Protein AF-A0A1B6VPA0-F1 (afdb_monomer_lite)

InterPro domains:
  IPR001387 Cro/C1-type, helix-turn-helix domain [PF01381] (83-134)
  IPR001387 Cro/C1-type, helix-turn-helix domain [PS50943] (83-135)
  IPR001387 Cro/C1-type, helix-turn-helix domain [SM00530] (80-135)
  IPR001387 Cro/C1-type, helix-turn-helix domain [cd00093] (78-135)
  IPR010982 Lambda repressor-like, DNA-binding domain superfamily [G3DSA:1.10.260.40] (74-137)
  IPR010982 Lambda repressor-like, DNA-binding domain superfamily [SSF47413] (76-138)

Radius of gyration: 18.54 Å; chains: 1; bounding box: 42×44×47 Å

Sequence (151 aa):
MPHRTLLTPGQIWTPKNQQEFPRKIVDLVKSSIEFQVLNNKLDIKRCAHSLFRKWIKSTQASLTEIDETRVPPTLALAQKLFALRKSAKMSQLALSEALNISRSAVAALETGRTGDLQKYLPKISEIFDVPINFFSGWPLNQTSKTRHLIR

Organism: NCBI:txid38307

pLDDT: mean 82.18, std 16.64, range [34.78, 97.25]

Structure (mmCIF, N/CA/C/O backbone):
data_AF-A0A1B6VPA0-F1
#
_entry.id   AF-A0A1B6VPA0-F1
#
loop_
_atom_site.group_PDB
_atom_site.id
_atom_site.type_symbol
_atom_site.label_atom_id
_atom_site.label_alt_id
_atom_site.label_comp_id
_atom_site.label_asym_id
_atom_site.label_entity_id
_atom_site.label_seq_id
_atom_site.pdbx_PDB_ins_code
_atom_site.Cartn_x
_atom_site.Cartn_y
_atom_site.Cartn_z
_atom_site.occupancy
_atom_site.B_iso_or_equiv
_atom_site.auth_seq_id
_atom_site.auth_comp_id
_atom_site.auth_asym_id
_atom_site.auth_atom_id
_atom_site.pdbx_PDB_model_num
ATOM 1 N N . MET A 1 1 ? 1.171 17.884 24.037 1.00 34.78 1 MET A N 1
ATOM 2 C CA . MET A 1 1 ? 0.704 17.610 22.658 1.00 34.78 1 MET A CA 1
ATOM 3 C C . MET A 1 1 ? 0.219 16.168 22.612 1.00 34.78 1 MET A C 1
ATOM 5 O O . MET A 1 1 ? 1.046 15.297 22.847 1.00 34.78 1 MET A O 1
ATOM 9 N N . PRO A 1 2 ? -1.075 15.866 22.415 1.00 40.53 2 PRO A N 1
ATOM 10 C CA . PRO A 1 2 ? -1.504 14.473 22.346 1.00 40.53 2 PRO A CA 1
ATOM 11 C C . PRO A 1 2 ? -0.907 13.833 21.088 1.00 40.53 2 PRO A C 1
ATOM 13 O O . PRO A 1 2 ? -1.086 14.342 19.980 1.00 40.53 2 PRO A O 1
ATOM 16 N N . HIS A 1 3 ? -0.161 12.742 21.265 1.00 45.28 3 HIS A N 1
ATOM 17 C CA . HIS A 1 3 ? 0.428 11.985 20.166 1.00 45.28 3 HIS A CA 1
ATOM 18 C C . HIS A 1 3 ? -0.686 11.530 19.219 1.00 45.28 3 HIS A C 1
ATOM 20 O O . HIS A 1 3 ? -1.563 10.750 19.588 1.00 45.28 3 HIS A O 1
ATOM 26 N N . ARG A 1 4 ? -0.690 12.046 17.986 1.00 62.34 4 ARG A N 1
ATOM 27 C CA . ARG A 1 4 ? -1.619 11.593 16.949 1.00 62.34 4 ARG A CA 1
ATOM 28 C C . ARG A 1 4 ? -1.227 10.166 16.587 1.00 62.34 4 ARG A C 1
ATOM 30 O O . ARG A 1 4 ? -0.264 9.980 15.851 1.00 62.34 4 ARG A O 1
ATOM 37 N N . THR A 1 5 ? -1.959 9.173 17.090 1.00 72.75 5 THR A N 1
ATOM 38 C CA . THR A 1 5 ? -1.699 7.774 16.743 1.00 72.75 5 THR A CA 1
ATOM 39 C C . THR A 1 5 ? -1.769 7.614 15.226 1.00 72.75 5 THR A C 1
ATOM 41 O O . THR A 1 5 ? -2.772 7.963 14.581 1.00 72.75 5 THR A O 1
ATOM 44 N N . LEU A 1 6 ? -0.657 7.162 14.646 1.00 83.31 6 LEU A N 1
ATOM 45 C CA . LEU A 1 6 ? -0.565 6.896 13.222 1.00 83.31 6 LEU A CA 1
ATOM 46 C C . LEU A 1 6 ? -1.381 5.635 12.937 1.00 83.31 6 LEU A C 1
ATOM 48 O O . LEU A 1 6 ? -1.175 4.604 13.573 1.00 83.31 6 LEU A O 1
ATOM 52 N N . LEU A 1 7 ? -2.328 5.739 12.009 1.00 87.62 7 LEU A N 1
ATOM 53 C CA . LEU A 1 7 ? -3.069 4.573 11.544 1.00 87.62 7 LEU A CA 1
ATOM 54 C C . LEU A 1 7 ? -2.204 3.874 10.506 1.00 87.62 7 LEU A C 1
ATOM 56 O O . LEU A 1 7 ? -1.758 4.533 9.566 1.00 87.62 7 LEU A O 1
ATOM 60 N N . THR A 1 8 ? -1.969 2.581 10.687 1.00 86.31 8 THR A N 1
ATOM 61 C CA . THR A 1 8 ? -1.179 1.751 9.773 1.00 86.31 8 THR A CA 1
ATOM 62 C C . THR A 1 8 ? -1.921 0.449 9.479 1.00 86.31 8 THR A C 1
ATOM 64 O O . THR A 1 8 ? -2.672 -0.028 10.335 1.00 86.31 8 THR A O 1
ATOM 67 N N . PRO A 1 9 ? -1.730 -0.149 8.291 1.00 88.25 9 PRO A N 1
ATOM 68 C CA . PRO A 1 9 ? -2.213 -1.498 8.028 1.00 88.25 9 PRO A CA 1
ATOM 69 C C . PRO A 1 9 ? -1.707 -2.511 9.061 1.00 88.25 9 PRO A C 1
ATOM 71 O O . PRO A 1 9 ? -0.641 -2.322 9.647 1.00 88.25 9 PRO A O 1
ATOM 74 N N . GLY A 1 10 ? -2.495 -3.557 9.304 1.00 86.19 10 GLY A N 1
ATOM 75 C CA . GLY A 1 10 ? -2.221 -4.590 10.306 1.00 86.19 10 GLY A CA 1
ATOM 76 C C . GLY A 1 10 ? -2.764 -4.269 11.702 1.00 86.19 10 GLY A C 1
ATOM 77 O O . GLY A 1 10 ? -3.047 -5.190 12.460 1.00 86.19 10 GLY A O 1
ATOM 78 N N . GLN A 1 11 ? -2.991 -2.994 12.038 1.00 91.31 11 GLN A N 1
ATOM 79 C CA . GLN A 1 11 ? -3.507 -2.593 13.353 1.00 91.31 11 GLN A CA 1
ATOM 80 C C . GLN A 1 11 ? -4.921 -3.122 13.620 1.00 91.31 11 GLN A C 1
ATOM 82 O O . GLN A 1 11 ? -5.827 -2.912 12.809 1.00 91.31 11 GLN A O 1
ATOM 87 N N . ILE A 1 12 ? -5.127 -3.711 14.796 1.00 91.69 12 ILE A N 1
ATOM 88 C CA . ILE A 1 12 ? -6.426 -4.141 15.315 1.00 91.69 12 ILE A CA 1
ATOM 89 C C . ILE A 1 12 ? -6.849 -3.198 16.439 1.00 91.69 12 ILE A C 1
ATOM 91 O O . ILE A 1 12 ? -6.184 -3.076 17.468 1.00 91.69 12 ILE A O 1
ATOM 95 N N . TRP A 1 13 ? -7.973 -2.524 16.222 1.00 93.06 13 TRP A N 1
ATOM 96 C CA . TRP A 1 13 ? -8.571 -1.583 17.157 1.00 93.06 13 TRP A CA 1
ATOM 97 C C . TRP A 1 13 ? -9.787 -2.220 17.816 1.00 93.06 13 TRP A C 1
ATOM 99 O O . TRP A 1 13 ? -10.757 -2.561 17.132 1.00 93.06 13 TRP A O 1
ATOM 109 N N . THR A 1 14 ? -9.743 -2.352 19.138 1.00 92.44 14 THR A N 1
ATOM 110 C CA . THR A 1 14 ? -10.796 -2.993 19.930 1.00 92.44 14 THR A CA 1
ATOM 111 C C . THR A 1 14 ? -11.568 -1.928 20.707 1.00 92.44 14 THR A C 1
ATOM 113 O O . THR A 1 14 ? -10.952 -1.176 21.465 1.00 92.44 14 THR A O 1
ATOM 116 N N . PRO A 1 15 ? -12.893 -1.804 20.511 1.00 92.94 15 PRO A N 1
ATOM 117 C CA . PRO A 1 15 ? -13.713 -0.848 21.249 1.00 92.94 15 PRO A CA 1
ATOM 118 C C . PRO A 1 15 ? -13.792 -1.226 22.732 1.00 92.94 15 PRO A C 1
ATOM 120 O O . PRO A 1 15 ? -13.827 -2.404 23.078 1.00 92.94 15 PRO A O 1
ATOM 123 N N . LYS A 1 16 ? -13.871 -0.226 23.616 1.00 89.44 16 LYS A N 1
ATOM 124 C CA . LYS A 1 16 ? -14.076 -0.463 25.055 1.00 89.44 16 LYS A CA 1
ATOM 125 C C . LYS A 1 16 ? -15.486 -0.981 25.349 1.00 89.44 16 LYS A C 1
ATOM 127 O O . LYS A 1 16 ? -15.694 -1.753 26.280 1.00 89.44 16 LYS A O 1
ATOM 132 N N . ASN A 1 17 ? -16.454 -0.549 24.544 1.00 79.06 17 ASN A N 1
ATOM 133 C CA . ASN A 1 17 ? -17.853 -0.931 24.680 1.00 79.06 17 ASN A CA 1
ATOM 134 C C . ASN A 1 17 ? -18.109 -2.212 23.867 1.00 79.06 17 ASN A C 1
ATOM 136 O O . ASN A 1 17 ? -17.897 -2.216 22.657 1.00 79.06 17 ASN A O 1
ATOM 140 N N . GLN A 1 18 ? -18.630 -3.267 24.504 1.00 71.00 18 GLN A N 1
ATOM 141 C CA . GLN A 1 18 ? -18.890 -4.587 23.889 1.00 71.00 18 GLN A CA 1
ATOM 142 C C . GLN A 1 18 ? -19.993 -4.600 22.804 1.00 71.00 18 GLN A C 1
ATOM 144 O O . GLN A 1 18 ? -20.313 -5.652 22.261 1.00 71.00 18 GLN A O 1
ATOM 149 N N . GLN A 1 19 ? -20.592 -3.450 22.484 1.00 77.12 19 GLN A N 1
ATOM 150 C CA . GLN A 1 19 ? -21.629 -3.315 21.451 1.00 77.12 19 GLN A CA 1
ATOM 151 C C . GLN A 1 19 ? -21.055 -3.271 20.027 1.00 77.12 19 GLN A C 1
ATOM 153 O O . GLN A 1 19 ? -21.755 -3.568 19.064 1.00 77.12 19 GLN A O 1
ATOM 158 N N . GLU A 1 20 ? -19.789 -2.879 19.887 1.00 86.12 20 GLU A N 1
ATOM 159 C CA . GLU A 1 20 ? -19.094 -2.795 18.605 1.00 86.12 20 GLU A CA 1
ATOM 160 C C . GLU A 1 20 ? -18.035 -3.892 18.514 1.00 86.12 20 GLU A C 1
ATOM 162 O O . GLU A 1 20 ? -17.466 -4.327 19.514 1.00 86.12 20 GLU A O 1
ATOM 167 N N . PHE A 1 21 ? -17.736 -4.321 17.293 1.00 88.94 21 PHE A N 1
ATOM 168 C CA . PHE A 1 21 ? -16.738 -5.357 17.060 1.00 88.94 21 PHE A CA 1
ATOM 169 C C . PHE A 1 21 ? -15.362 -4.754 16.759 1.00 88.94 21 PHE A C 1
ATOM 171 O O . PHE A 1 21 ? -15.285 -3.668 16.168 1.00 88.94 21 PHE A O 1
ATOM 178 N N . PRO A 1 22 ? -14.268 -5.460 17.104 1.00 91.75 22 PRO A N 1
ATOM 179 C CA . PRO A 1 22 ? -12.925 -5.032 16.742 1.00 91.75 22 PRO A CA 1
ATOM 180 C C . PRO A 1 22 ? -12.771 -4.854 15.231 1.00 91.75 22 PRO A C 1
ATOM 182 O O . PRO A 1 22 ? -13.359 -5.592 14.431 1.00 91.75 22 PRO A O 1
ATOM 185 N N . ARG A 1 23 ? -11.955 -3.876 14.837 1.00 93.06 23 ARG A N 1
ATOM 186 C CA . ARG A 1 23 ? -11.684 -3.555 13.433 1.00 93.06 23 ARG A CA 1
ATOM 187 C C . ARG A 1 23 ? -10.199 -3.675 13.150 1.00 93.06 23 ARG A C 1
ATOM 189 O O . ARG A 1 23 ? -9.391 -3.022 13.804 1.00 93.06 23 ARG A O 1
ATOM 196 N N . LYS A 1 24 ? -9.851 -4.463 12.140 1.00 91.56 24 LYS A N 1
ATOM 197 C CA . LYS A 1 24 ? -8.485 -4.592 11.637 1.00 91.56 24 LYS A CA 1
ATOM 198 C C . LYS A 1 24 ? -8.302 -3.725 10.401 1.00 91.56 24 LYS A C 1
ATOM 200 O O . LYS A 1 24 ? -9.044 -3.886 9.438 1.00 91.56 24 LYS A O 1
ATOM 205 N N . ILE A 1 25 ? -7.307 -2.846 10.395 1.00 91.31 25 ILE A N 1
ATOM 206 C CA . ILE A 1 25 ? -6.942 -2.077 9.203 1.00 91.31 25 ILE A CA 1
ATOM 207 C C . ILE A 1 25 ? -6.260 -3.019 8.209 1.00 91.31 25 ILE A C 1
ATOM 209 O O . ILE A 1 25 ? -5.237 -3.631 8.513 1.00 91.31 25 ILE A O 1
ATOM 213 N N . VAL A 1 26 ? -6.841 -3.136 7.020 1.00 88.81 26 VAL A N 1
ATOM 214 C CA . VAL A 1 26 ? -6.342 -3.980 5.930 1.00 88.81 26 VAL A CA 1
ATOM 215 C C . VAL A 1 26 ? -5.427 -3.178 5.015 1.00 88.81 26 VAL A C 1
ATOM 217 O O . VAL A 1 26 ? -4.343 -3.649 4.679 1.00 88.81 26 VAL A O 1
ATOM 220 N N . ASP A 1 27 ? -5.842 -1.970 4.635 1.00 87.69 27 ASP A N 1
ATOM 221 C CA . ASP A 1 27 ? -5.064 -1.109 3.749 1.00 87.69 27 ASP A CA 1
ATOM 222 C C . ASP A 1 27 ? -5.382 0.375 3.962 1.00 87.69 27 ASP A C 1
ATOM 224 O O . ASP A 1 27 ? -6.419 0.745 4.524 1.00 87.69 27 ASP A O 1
ATOM 228 N N . LEU A 1 28 ? -4.483 1.234 3.484 1.00 86.25 28 LEU A N 1
ATOM 229 C CA . LEU A 1 28 ? -4.666 2.679 3.424 1.00 86.25 28 LEU A CA 1
ATOM 230 C C . LEU A 1 28 ? -4.624 3.121 1.962 1.00 86.25 28 LEU A C 1
ATOM 232 O O . LEU A 1 28 ? -3.580 3.088 1.318 1.00 86.25 28 LEU A O 1
ATOM 236 N N . VAL A 1 29 ? -5.763 3.575 1.445 1.00 78.19 29 VAL A N 1
ATOM 237 C CA . VAL A 1 29 ? -5.924 3.942 0.036 1.00 78.19 29 VAL A CA 1
ATOM 238 C C . VAL A 1 29 ? -6.219 5.433 -0.053 1.00 78.19 29 VAL A C 1
ATOM 240 O O . VAL A 1 29 ? -7.351 5.863 0.172 1.00 78.19 29 VAL A O 1
ATOM 243 N N . LYS A 1 30 ? -5.208 6.239 -0.402 1.00 76.56 30 LYS A N 1
ATOM 244 C CA . LYS A 1 30 ? -5.294 7.710 -0.500 1.00 76.56 30 LYS A CA 1
ATOM 245 C C . LYS A 1 30 ? -5.907 8.367 0.750 1.00 76.56 30 LYS A C 1
ATOM 247 O O . LYS A 1 30 ? -5.210 8.623 1.723 1.00 76.56 30 LYS A O 1
ATOM 252 N N . SER A 1 31 ? -7.206 8.677 0.699 1.00 81.19 31 SER A N 1
ATOM 253 C CA . SER A 1 31 ? -7.999 9.346 1.741 1.00 81.19 31 SER A CA 1
ATOM 254 C C . SER A 1 31 ? -8.949 8.401 2.487 1.00 81.19 31 SER A C 1
ATOM 256 O O . SER A 1 31 ? -9.709 8.837 3.362 1.00 81.19 31 SER A O 1
ATOM 258 N N . SER A 1 32 ? -8.889 7.107 2.181 1.00 87.44 32 SER A N 1
ATOM 259 C CA . SER A 1 32 ? -9.742 6.066 2.738 1.00 87.44 32 SER A CA 1
ATOM 260 C C . SER A 1 32 ? -8.940 4.981 3.448 1.00 87.44 32 SER A C 1
ATOM 262 O O . SER A 1 32 ? -7.792 4.695 3.121 1.00 87.44 32 SER A O 1
ATOM 264 N N . ILE A 1 33 ? -9.590 4.357 4.418 1.00 89.62 33 ILE A N 1
ATOM 265 C CA . ILE A 1 33 ? -9.125 3.199 5.164 1.00 89.62 33 ILE A CA 1
ATOM 266 C C . ILE A 1 33 ? -9.988 2.020 4.754 1.00 89.62 33 ILE A C 1
ATOM 268 O O . ILE A 1 33 ? -11.219 2.096 4.829 1.00 89.62 33 ILE A O 1
ATOM 272 N N . GLU A 1 34 ? -9.332 0.938 4.364 1.00 91.06 34 GLU A N 1
ATOM 273 C CA . GLU A 1 34 ? -9.957 -0.367 4.236 1.00 91.06 34 GLU A CA 1
ATOM 274 C C . GLU A 1 34 ? -9.738 -1.144 5.520 1.00 91.06 34 GLU A C 1
ATOM 276 O O . GLU A 1 34 ? -8.621 -1.230 6.034 1.00 91.06 34 GLU A O 1
ATOM 281 N N . PHE A 1 35 ? -10.812 -1.688 6.069 1.00 91.12 35 PHE A N 1
ATOM 282 C CA . PHE A 1 35 ? -10.774 -2.410 7.323 1.00 91.12 35 PHE A CA 1
ATOM 283 C C . PHE A 1 35 ? -11.737 -3.588 7.304 1.00 91.12 35 PHE A C 1
ATOM 285 O O . PHE A 1 35 ? -12.762 -3.586 6.628 1.00 91.12 35 PHE A O 1
ATOM 292 N N . GLN A 1 36 ? -11.405 -4.588 8.097 1.00 90.56 36 GLN A N 1
ATOM 293 C CA . GLN A 1 36 ? -12.196 -5.782 8.315 1.00 90.56 36 GLN A CA 1
ATOM 294 C C . GLN A 1 36 ? -12.814 -5.702 9.709 1.00 90.56 36 GLN A C 1
ATOM 296 O O . GLN A 1 36 ? -12.126 -5.357 10.673 1.00 90.56 36 GLN A O 1
ATOM 301 N N . VAL A 1 37 ? -14.099 -6.023 9.830 1.00 90.94 37 VAL A N 1
ATOM 302 C CA . VAL A 1 37 ? -14.757 -6.152 11.137 1.00 90.94 37 VAL A CA 1
ATOM 303 C C . VAL A 1 37 ? -14.620 -7.604 11.590 1.00 90.94 37 VAL A C 1
ATOM 305 O O . VAL A 1 37 ? -15.013 -8.514 10.866 1.00 90.94 37 VAL A O 1
ATOM 308 N N . LEU A 1 38 ? -14.052 -7.851 12.773 1.00 85.62 38 LEU A N 1
ATOM 309 C CA . LEU A 1 38 ? -13.690 -9.212 13.197 1.00 85.62 38 LEU A CA 1
ATOM 310 C C . LEU A 1 38 ? -14.886 -10.120 13.549 1.00 85.62 38 LEU A C 1
ATOM 312 O O . LEU A 1 38 ? -14.676 -11.293 13.848 1.00 85.62 38 LEU A O 1
ATOM 316 N N . ASN A 1 39 ? -16.126 -9.629 13.451 1.00 83.31 39 ASN A N 1
ATOM 317 C CA . ASN A 1 39 ? -17.332 -10.462 13.523 1.00 83.31 39 ASN A CA 1
ATOM 318 C C . ASN A 1 39 ? -17.657 -11.186 12.213 1.00 83.31 39 ASN A C 1
ATOM 320 O O . ASN A 1 39 ? -18.277 -12.242 12.231 1.00 83.31 39 ASN A O 1
ATOM 324 N N . ASN A 1 40 ? -17.243 -10.619 11.083 1.00 75.25 40 ASN A N 1
ATOM 325 C CA . ASN A 1 40 ? -17.482 -11.153 9.757 1.00 75.25 40 ASN A CA 1
ATOM 326 C C . ASN A 1 40 ? -16.179 -11.059 8.966 1.00 75.25 40 ASN A C 1
ATOM 328 O O . ASN A 1 40 ? -15.899 -10.082 8.272 1.00 75.25 40 ASN A O 1
ATOM 332 N N . LYS A 1 41 ? -15.361 -12.108 9.096 1.00 65.94 41 LYS A N 1
ATOM 333 C CA . LYS A 1 41 ? -14.007 -12.173 8.534 1.00 65.94 41 LYS A CA 1
ATOM 334 C C . LYS A 1 41 ? -13.965 -12.119 6.999 1.00 65.94 41 LYS A C 1
ATOM 336 O O . LYS A 1 41 ? -12.874 -12.039 6.449 1.00 65.94 41 LYS A O 1
ATOM 341 N N . LEU A 1 42 ? -15.086 -12.163 6.287 1.00 70.25 42 LEU A N 1
ATOM 342 C CA . LEU A 1 42 ? -15.072 -12.150 4.822 1.00 70.25 42 LEU A CA 1
ATOM 343 C C . LEU A 1 42 ? -15.333 -10.763 4.222 1.00 70.25 42 LEU A C 1
ATOM 345 O O . LEU A 1 42 ? -15.003 -10.552 3.059 1.00 70.25 42 LEU A O 1
ATOM 349 N N . ASP A 1 43 ? -15.847 -9.808 5.003 1.00 80.50 43 ASP A N 1
ATOM 350 C CA . ASP A 1 43 ? -16.250 -8.498 4.486 1.00 80.50 43 ASP A CA 1
ATOM 351 C C . ASP A 1 43 ? -15.191 -7.412 4.760 1.00 80.50 43 ASP A C 1
ATOM 353 O O . ASP A 1 43 ? -14.837 -7.127 5.911 1.00 80.50 43 ASP A O 1
ATOM 357 N N . ILE A 1 44 ? -14.674 -6.800 3.689 1.00 85.81 44 ILE A N 1
ATOM 358 C CA . ILE A 1 44 ? -13.762 -5.650 3.757 1.00 85.81 44 ILE A CA 1
ATOM 359 C C .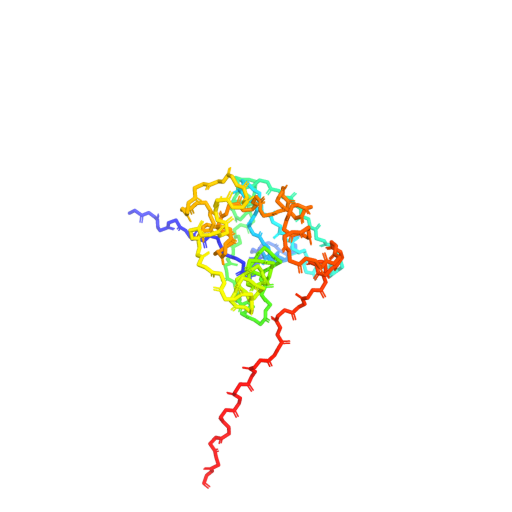 ILE A 1 44 ? -14.581 -4.384 3.516 1.00 85.81 44 ILE A C 1
ATOM 361 O O . ILE A 1 44 ? -15.120 -4.164 2.435 1.00 85.81 44 ILE A O 1
ATOM 365 N N . LYS A 1 45 ? -14.619 -3.508 4.520 1.00 90.50 45 LYS A N 1
ATOM 366 C CA . LYS A 1 45 ? -15.313 -2.221 4.465 1.00 90.50 45 LYS A CA 1
ATOM 367 C C . LYS A 1 45 ? -14.334 -1.092 4.184 1.00 90.50 45 LYS A C 1
ATOM 369 O O . LYS A 1 45 ? -13.174 -1.138 4.586 1.00 90.50 45 LYS A O 1
ATOM 374 N N . ARG A 1 46 ? -14.821 -0.030 3.541 1.00 91.44 46 ARG A N 1
ATOM 375 C CA . ARG A 1 46 ? -14.041 1.171 3.221 1.00 91.44 46 ARG A CA 1
ATOM 376 C C . ARG A 1 46 ? -14.700 2.411 3.820 1.00 91.44 46 ARG A C 1
ATOM 378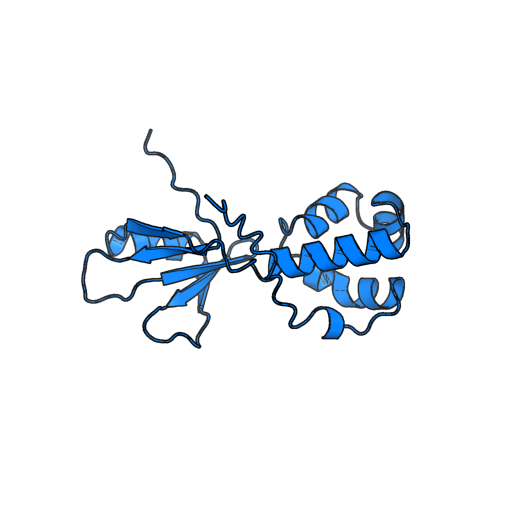 O O . ARG A 1 46 ? -15.910 2.585 3.713 1.00 91.44 46 ARG A O 1
ATOM 385 N N . CYS A 1 47 ? -13.914 3.289 4.441 1.00 90.56 47 CYS A N 1
ATOM 386 C CA . CYS A 1 47 ? -14.398 4.586 4.927 1.00 90.56 47 CYS A CA 1
ATOM 387 C C . CYS A 1 47 ? -13.302 5.660 4.896 1.00 90.56 47 CYS A C 1
ATOM 389 O O . CYS A 1 47 ? -12.121 5.340 4.818 1.00 90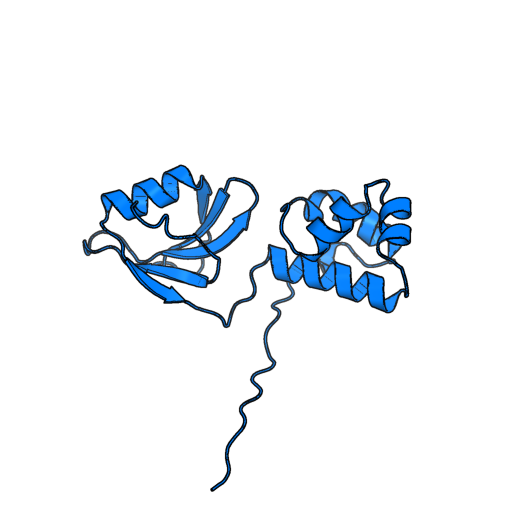.56 47 CYS A O 1
ATOM 391 N N . ALA A 1 48 ? -13.668 6.940 4.996 1.00 91.75 48 ALA A N 1
ATOM 392 C CA . ALA A 1 48 ? -12.688 8.019 5.113 1.00 91.75 48 ALA A CA 1
ATOM 393 C C . ALA A 1 48 ? -11.886 7.935 6.428 1.00 91.75 48 ALA A C 1
ATOM 395 O O . ALA A 1 48 ? -12.417 7.548 7.474 1.00 91.75 48 ALA A O 1
ATOM 396 N N . HIS A 1 49 ? -10.633 8.406 6.420 1.00 90.31 49 HIS A N 1
ATOM 397 C CA . HIS A 1 49 ? -9.796 8.452 7.633 1.00 90.31 49 HIS A CA 1
ATOM 398 C C . HIS A 1 49 ? -10.454 9.194 8.810 1.00 90.31 49 HIS A C 1
ATOM 400 O O . HIS A 1 49 ? -10.238 8.834 9.970 1.00 90.31 49 HIS A O 1
ATOM 406 N N . SER A 1 50 ? -11.210 10.260 8.535 1.00 90.94 50 SER A N 1
ATOM 407 C CA . SER A 1 50 ? -11.920 11.041 9.555 1.00 90.94 50 SER A CA 1
ATOM 408 C C . SER A 1 50 ? -13.013 10.220 10.237 1.00 90.94 50 SER A C 1
ATOM 410 O O . SER A 1 50 ? -13.134 10.272 11.459 1.00 90.94 50 SER A O 1
ATOM 412 N N . LEU A 1 51 ? -13.753 9.417 9.469 1.00 92.69 51 LEU A N 1
ATOM 413 C CA . LEU A 1 51 ? -14.818 8.555 9.975 1.00 92.69 51 LEU A CA 1
ATOM 414 C C . LEU A 1 51 ? -14.258 7.429 10.839 1.00 92.69 51 LEU A C 1
ATOM 416 O O . LEU A 1 51 ? -14.767 7.202 11.934 1.00 92.69 51 LEU A O 1
ATOM 420 N N . PHE A 1 52 ? -13.164 6.791 10.416 1.00 92.69 52 PHE A N 1
ATOM 421 C CA . PHE A 1 52 ? -12.516 5.766 11.237 1.00 92.69 52 PHE A CA 1
ATOM 422 C C . PHE A 1 52 ? -12.004 6.342 12.564 1.00 92.69 52 PHE A C 1
ATOM 424 O O . PHE A 1 52 ? -12.208 5.760 13.625 1.00 92.69 52 PHE A O 1
ATOM 431 N N . ARG A 1 53 ? -11.401 7.538 12.536 1.00 92.12 53 ARG A N 1
ATOM 432 C CA . ARG A 1 53 ? -10.976 8.230 13.763 1.00 92.12 53 ARG A CA 1
ATOM 433 C C . ARG A 1 53 ? -12.148 8.635 14.648 1.00 92.12 53 ARG A C 1
ATOM 435 O O . ARG A 1 53 ? -12.027 8.560 15.867 1.00 92.12 53 ARG A O 1
ATOM 442 N N . LYS A 1 54 ? -13.262 9.076 14.056 1.00 92.94 54 LYS A N 1
ATOM 443 C CA . LYS A 1 54 ? -14.492 9.370 14.799 1.00 92.94 54 LYS A CA 1
ATOM 444 C C . LYS A 1 54 ? -14.996 8.110 15.498 1.00 92.94 54 LYS A C 1
ATOM 446 O O . LYS A 1 54 ? -15.304 8.195 16.680 1.00 92.94 54 LYS A O 1
ATOM 451 N N . TRP A 1 55 ? -14.978 6.963 14.813 1.00 93.38 55 TRP A N 1
ATOM 452 C CA . TRP A 1 55 ? -15.317 5.671 15.405 1.00 93.38 55 TRP A CA 1
ATOM 453 C C . TRP A 1 55 ? -14.412 5.336 16.600 1.00 93.38 55 TRP A C 1
ATOM 455 O O . TRP A 1 55 ? -14.948 5.171 17.692 1.00 93.38 55 TRP A O 1
ATOM 465 N N . ILE A 1 56 ? -13.076 5.374 16.441 1.00 91.62 56 ILE A N 1
ATOM 466 C CA . ILE A 1 56 ? -12.111 5.134 17.541 1.00 91.62 56 ILE A CA 1
ATOM 467 C C . ILE A 1 56 ? -12.448 5.990 18.766 1.00 91.62 56 ILE A C 1
ATOM 469 O O . ILE A 1 56 ? -12.502 5.490 19.886 1.00 91.62 56 ILE A O 1
ATOM 473 N N . LYS A 1 57 ? -12.696 7.290 18.558 1.00 91.19 57 LYS A N 1
ATOM 474 C CA . LYS A 1 57 ? -13.030 8.214 19.649 1.00 91.19 57 LYS A CA 1
ATOM 475 C C . LYS A 1 57 ? -14.373 7.880 20.297 1.00 91.19 57 LYS A C 1
ATOM 477 O O . LYS A 1 57 ? -14.457 7.865 21.519 1.00 91.19 57 LYS A O 1
ATOM 482 N N . SER A 1 58 ? -15.409 7.619 19.497 1.00 90.88 58 SER A N 1
ATOM 483 C CA . SER A 1 58 ? -16.762 7.349 19.999 1.00 90.88 58 SER A CA 1
ATOM 484 C C . SER A 1 58 ? -16.868 6.039 20.777 1.00 90.88 58 SER A C 1
ATOM 486 O O . SER A 1 58 ? -17.619 5.970 21.742 1.00 90.88 58 SER A O 1
ATOM 488 N N . THR A 1 59 ? -16.094 5.020 20.396 1.00 90.25 59 THR A N 1
ATOM 489 C CA . THR A 1 59 ? -16.096 3.704 21.051 1.00 90.25 59 THR A CA 1
ATOM 490 C C . THR A 1 59 ? -14.983 3.545 22.086 1.00 90.25 59 THR A C 1
ATOM 492 O O . THR A 1 59 ? -14.840 2.469 22.669 1.00 90.25 59 THR A O 1
ATOM 495 N N . GLN A 1 60 ? -14.185 4.600 22.299 1.00 90.06 60 GLN A N 1
ATOM 496 C CA . GLN A 1 60 ? -12.963 4.578 23.106 1.00 90.06 60 GLN A CA 1
ATOM 497 C C . GLN A 1 60 ? -12.047 3.400 22.733 1.00 90.06 60 GLN A C 1
ATOM 499 O O . GLN A 1 60 ? -11.490 2.741 23.608 1.00 90.06 60 GLN A O 1
ATOM 504 N N . ALA A 1 61 ? -11.933 3.099 21.435 1.00 91.12 61 ALA A N 1
ATOM 505 C CA . ALA A 1 61 ? -11.151 1.961 20.980 1.00 91.12 61 ALA A CA 1
ATOM 506 C C . ALA A 1 61 ? -9.658 2.157 21.254 1.00 91.12 61 ALA A C 1
ATOM 508 O O . ALA A 1 61 ? -9.099 3.228 20.998 1.00 91.12 61 ALA A O 1
ATOM 509 N N . SER A 1 62 ? -9.009 1.094 21.713 1.00 91.25 62 SER A N 1
ATOM 510 C CA . SER A 1 62 ? -7.562 1.027 21.882 1.00 91.25 62 SER A CA 1
ATOM 511 C C . SER A 1 62 ? -6.944 0.098 20.840 1.00 91.25 62 SER A C 1
ATOM 513 O O . SER A 1 62 ? -7.578 -0.840 20.352 1.00 91.25 62 SER A O 1
ATOM 515 N N . LEU A 1 63 ? -5.695 0.383 20.473 1.00 90.62 63 LEU A N 1
ATOM 516 C CA . LEU A 1 63 ? -4.881 -0.536 19.687 1.00 90.62 63 LEU A CA 1
ATOM 517 C C . LEU A 1 63 ? -4.530 -1.732 20.575 1.00 90.62 63 LEU A C 1
ATOM 519 O O . LEU A 1 63 ? -3.875 -1.545 21.600 1.00 90.62 63 LEU A O 1
ATOM 523 N N . THR A 1 64 ? -4.969 -2.929 20.196 1.00 88.31 64 THR A N 1
ATOM 524 C CA . THR A 1 64 ? -4.722 -4.152 20.976 1.00 88.31 64 THR A CA 1
ATOM 525 C C . THR A 1 64 ? -3.671 -5.043 20.340 1.00 88.31 64 THR A C 1
ATOM 527 O O . THR A 1 64 ? -2.859 -5.622 21.051 1.00 88.31 64 THR A O 1
ATOM 530 N N . GLU A 1 65 ? -3.657 -5.134 19.010 1.00 86.44 65 GLU A N 1
ATOM 531 C CA . GLU A 1 65 ? -2.753 -6.020 18.273 1.00 86.44 65 GLU A CA 1
ATOM 532 C C . GLU A 1 65 ? -2.303 -5.379 16.957 1.00 86.44 65 GLU A C 1
ATOM 534 O O . GLU A 1 65 ? -2.967 -4.494 16.408 1.00 86.44 65 GLU A O 1
ATOM 539 N N . ILE A 1 66 ? -1.173 -5.851 16.434 1.00 83.88 66 ILE A N 1
ATOM 540 C CA . ILE A 1 66 ? -0.676 -5.522 15.099 1.00 83.88 66 ILE A CA 1
ATOM 541 C C . ILE A 1 66 ? -0.410 -6.848 14.392 1.00 83.88 66 ILE A C 1
ATOM 543 O O . ILE A 1 66 ? 0.477 -7.600 14.781 1.00 83.88 66 ILE A O 1
ATOM 547 N N . ASP A 1 67 ? -1.185 -7.140 13.355 1.00 80.81 67 ASP A N 1
ATOM 548 C CA . ASP A 1 67 ? -0.937 -8.295 12.502 1.00 80.81 67 ASP A CA 1
ATOM 549 C C . ASP A 1 67 ? 0.076 -7.930 11.411 1.00 80.81 67 ASP A C 1
ATOM 551 O O . ASP A 1 67 ? -0.281 -7.410 10.351 1.00 80.81 67 ASP A O 1
ATOM 555 N N . GLU A 1 68 ? 1.347 -8.212 11.692 1.00 71.81 68 GLU A N 1
ATOM 556 C CA . GLU A 1 68 ? 2.469 -8.005 10.770 1.00 71.81 68 GLU A CA 1
ATOM 557 C C . GLU A 1 68 ? 2.544 -9.066 9.660 1.00 71.81 68 GLU A C 1
ATOM 559 O O . GLU A 1 68 ? 3.270 -8.894 8.682 1.00 71.81 68 GLU A O 1
ATOM 564 N N . THR A 1 69 ? 1.792 -10.166 9.773 1.00 70.06 69 THR A N 1
ATOM 565 C CA . THR A 1 69 ? 1.895 -11.297 8.836 1.00 70.06 69 THR A CA 1
ATOM 566 C C . THR A 1 69 ? 1.229 -11.017 7.492 1.00 70.06 69 THR A C 1
ATOM 568 O O . THR A 1 69 ? 1.501 -11.700 6.502 1.00 70.06 69 THR A O 1
ATOM 571 N N . ARG A 1 70 ? 0.343 -10.017 7.431 1.00 72.56 70 ARG A N 1
ATOM 572 C CA . ARG A 1 70 ? -0.413 -9.691 6.224 1.00 72.56 70 ARG A CA 1
ATOM 573 C C . ARG A 1 70 ? 0.122 -8.423 5.573 1.00 72.56 70 ARG A C 1
ATOM 575 O O . ARG A 1 70 ? -0.130 -7.317 6.043 1.00 72.56 70 ARG A O 1
ATOM 582 N N . VAL A 1 71 ? 0.783 -8.589 4.429 1.00 76.81 71 VAL A N 1
ATOM 583 C CA . VAL A 1 71 ? 1.182 -7.463 3.580 1.00 76.81 71 VAL A CA 1
ATOM 584 C C . VAL A 1 71 ? -0.073 -6.771 3.020 1.00 76.81 71 VAL A C 1
ATOM 586 O O . VAL A 1 71 ? -0.960 -7.454 2.493 1.00 76.81 71 VAL A O 1
ATOM 589 N N . PRO A 1 72 ? -0.175 -5.432 3.112 1.00 81.88 72 PRO A N 1
ATOM 590 C CA . PRO A 1 72 ? -1.305 -4.685 2.564 1.00 81.88 72 PRO A CA 1
ATOM 591 C C . PRO A 1 72 ? -1.410 -4.867 1.045 1.00 81.88 72 PRO A C 1
ATOM 593 O O . PRO A 1 72 ? -0.373 -4.869 0.376 1.00 81.88 72 PRO A O 1
ATOM 596 N N . PRO A 1 73 ? -2.622 -4.969 0.471 1.00 81.81 73 PRO A N 1
ATOM 597 C CA . PRO A 1 73 ? -2.814 -5.134 -0.971 1.00 81.81 73 PRO A CA 1
ATOM 598 C C . PRO A 1 73 ? -2.041 -4.119 -1.824 1.00 81.81 73 PRO A C 1
ATOM 600 O O . PRO A 1 73 ? -1.367 -4.502 -2.781 1.00 81.81 73 PRO A O 1
ATOM 603 N N . THR A 1 74 ? -2.068 -2.837 -1.452 1.00 83.81 74 THR A N 1
ATOM 604 C CA . THR A 1 74 ? -1.352 -1.772 -2.172 1.00 83.81 74 THR A CA 1
ATOM 605 C C . THR A 1 74 ? 0.165 -1.960 -2.110 1.00 83.81 74 THR A C 1
ATOM 607 O O . THR A 1 74 ? 0.855 -1.757 -3.112 1.00 83.81 74 THR A O 1
ATOM 610 N N . LEU A 1 75 ? 0.698 -2.399 -0.964 1.00 84.75 75 LEU A N 1
ATOM 611 C CA . LEU A 1 75 ? 2.128 -2.676 -0.810 1.00 84.75 75 LEU A CA 1
ATOM 612 C C . LEU A 1 75 ? 2.548 -3.919 -1.600 1.00 84.75 75 LEU A C 1
ATOM 614 O O . LEU A 1 75 ? 3.579 -3.898 -2.270 1.00 84.75 75 LEU A O 1
ATOM 618 N N . ALA A 1 76 ? 1.740 -4.979 -1.572 1.00 85.44 76 ALA A N 1
ATOM 619 C CA . ALA A 1 76 ? 1.993 -6.185 -2.352 1.00 85.44 76 ALA A CA 1
ATOM 620 C C . ALA A 1 76 ? 2.041 -5.871 -3.855 1.00 85.44 76 ALA A C 1
ATOM 622 O O . ALA A 1 76 ? 2.939 -6.318 -4.568 1.00 85.44 76 ALA A O 1
ATOM 623 N N . LEU A 1 77 ? 1.112 -5.039 -4.333 1.00 87.06 77 LEU A N 1
ATOM 624 C CA . LEU A 1 77 ? 1.081 -4.584 -5.718 1.00 87.06 77 LEU A CA 1
ATOM 625 C C . LEU A 1 77 ? 2.318 -3.747 -6.086 1.00 87.06 77 LEU A C 1
ATOM 627 O O . LEU A 1 77 ? 2.920 -3.951 -7.140 1.00 87.06 77 LEU A O 1
ATOM 631 N N . ALA A 1 78 ? 2.728 -2.840 -5.202 1.00 90.06 78 ALA 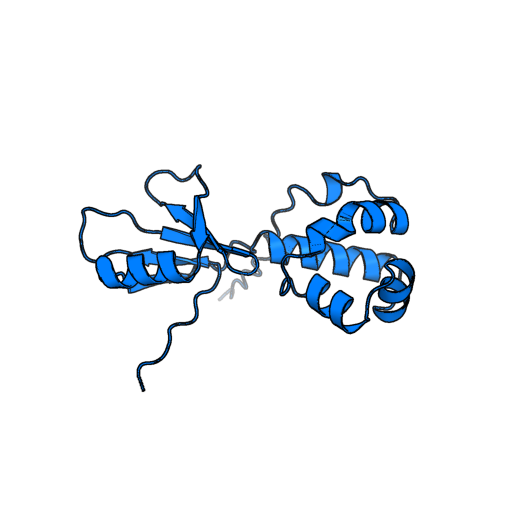A N 1
ATOM 632 C CA . ALA A 1 78 ? 3.922 -2.021 -5.376 1.00 90.06 78 ALA A CA 1
ATOM 633 C C . ALA A 1 78 ? 5.206 -2.867 -5.477 1.00 90.06 78 ALA A C 1
ATOM 635 O O . ALA A 1 78 ? 6.046 -2.636 -6.351 1.00 90.06 78 ALA A O 1
ATOM 636 N N . GLN A 1 79 ? 5.322 -3.900 -4.638 1.00 89.56 79 GLN A N 1
ATOM 637 C CA . GLN A 1 79 ? 6.437 -4.849 -4.666 1.00 89.56 79 GLN A CA 1
ATOM 638 C C . GLN A 1 79 ? 6.479 -5.658 -5.969 1.00 89.56 79 GLN A C 1
ATOM 640 O O . GLN A 1 79 ? 7.570 -5.903 -6.487 1.00 89.56 79 GLN A O 1
ATOM 645 N N . LYS A 1 80 ? 5.324 -6.010 -6.554 1.00 89.19 80 LYS A N 1
ATOM 646 C CA . LYS A 1 80 ? 5.277 -6.644 -7.885 1.00 89.19 80 LYS A CA 1
ATOM 647 C C . LYS A 1 80 ? 5.838 -5.743 -8.972 1.00 89.19 80 LYS A C 1
ATOM 649 O O . LYS A 1 80 ? 6.662 -6.198 -9.759 1.00 89.19 80 LYS A O 1
ATOM 654 N N . LEU A 1 81 ? 5.412 -4.478 -9.015 1.00 92.69 81 LEU A N 1
ATOM 655 C CA . LEU A 1 81 ? 5.932 -3.524 -9.996 1.00 92.69 81 LEU A CA 1
ATOM 656 C C . LEU A 1 81 ? 7.456 -3.402 -9.872 1.00 92.69 81 LEU A C 1
ATOM 658 O O . LEU A 1 81 ? 8.167 -3.466 -10.875 1.00 92.69 81 LEU A O 1
ATOM 662 N N . PHE A 1 82 ? 7.955 -3.284 -8.640 1.00 93.44 82 PHE A N 1
ATOM 663 C CA . PHE A 1 82 ? 9.389 -3.232 -8.377 1.00 93.44 82 PHE A CA 1
ATOM 664 C C . PHE A 1 82 ? 10.114 -4.484 -8.888 1.00 93.44 82 PHE A C 1
ATOM 666 O O . PHE A 1 82 ? 11.131 -4.369 -9.575 1.00 93.44 82 PHE A O 1
ATOM 673 N N . ALA A 1 83 ? 9.591 -5.675 -8.583 1.00 92.25 83 ALA A N 1
ATOM 674 C CA . ALA A 1 83 ? 10.175 -6.942 -9.012 1.00 92.25 83 ALA A CA 1
ATOM 675 C C . ALA A 1 83 ? 10.194 -7.080 -10.543 1.00 92.25 83 ALA A C 1
ATOM 677 O O . ALA A 1 83 ? 11.243 -7.399 -11.103 1.00 92.25 83 ALA A O 1
ATOM 678 N N . LEU A 1 84 ? 9.086 -6.757 -11.222 1.00 93.56 84 LEU A N 1
ATOM 679 C CA . LEU A 1 84 ? 8.997 -6.760 -12.686 1.00 93.56 84 LEU A CA 1
ATOM 680 C C . LEU A 1 84 ? 10.036 -5.826 -13.302 1.00 93.56 84 LEU A C 1
ATOM 682 O O . LEU A 1 84 ? 10.862 -6.265 -14.104 1.00 93.56 84 LEU A O 1
ATOM 686 N N . ARG A 1 85 ? 10.088 -4.569 -12.846 1.00 96.12 85 ARG A N 1
ATOM 687 C CA . ARG A 1 85 ? 11.067 -3.595 -13.340 1.00 96.12 85 ARG A CA 1
ATOM 688 C C . ARG A 1 85 ? 12.501 -4.096 -13.168 1.00 96.12 85 ARG A C 1
ATOM 690 O O . ARG A 1 85 ? 13.325 -3.946 -14.070 1.00 96.12 85 ARG A O 1
ATOM 697 N N . LYS A 1 86 ? 12.816 -4.679 -12.009 1.00 96.00 86 LYS A N 1
ATOM 698 C CA . LYS A 1 86 ? 14.146 -5.232 -11.731 1.00 96.00 86 LYS A CA 1
ATOM 699 C C . LYS A 1 86 ? 14.469 -6.435 -12.613 1.00 96.00 86 LYS A C 1
ATOM 701 O O . LYS A 1 86 ? 15.587 -6.497 -13.116 1.00 96.00 86 LYS A O 1
ATOM 706 N N . SER A 1 87 ? 13.512 -7.332 -12.844 1.00 93.56 87 SER A N 1
ATOM 707 C CA . SER A 1 87 ? 13.687 -8.484 -13.739 1.00 93.56 87 SER A CA 1
ATOM 708 C C . SER A 1 87 ? 13.943 -8.059 -15.190 1.00 93.56 87 SER A C 1
ATOM 710 O O . SER A 1 87 ? 14.821 -8.612 -15.844 1.00 93.56 87 SER A O 1
ATOM 712 N N . ALA A 1 88 ? 13.295 -6.978 -15.637 1.00 94.12 88 ALA A N 1
ATOM 713 C CA . ALA A 1 88 ? 13.517 -6.348 -16.937 1.00 94.12 88 ALA A CA 1
ATOM 714 C C . ALA A 1 88 ? 14.788 -5.474 -16.999 1.00 94.12 88 ALA A C 1
ATOM 716 O O . ALA A 1 88 ? 15.027 -4.797 -17.995 1.00 94.12 88 ALA A O 1
ATOM 717 N N . LYS A 1 89 ? 15.597 -5.433 -15.926 1.00 96.19 89 LYS A N 1
ATOM 718 C CA . LYS A 1 89 ? 16.806 -4.594 -15.794 1.00 96.19 89 LYS A CA 1
ATOM 719 C C . LYS A 1 89 ? 16.562 -3.096 -16.047 1.00 96.19 89 LYS A C 1
ATOM 721 O O . LYS A 1 89 ? 17.491 -2.355 -16.360 1.00 96.19 89 LYS A O 1
ATOM 726 N N . MET A 1 90 ? 15.334 -2.622 -15.849 1.00 95.69 90 MET A N 1
ATOM 727 C CA . MET A 1 90 ? 14.968 -1.223 -16.057 1.00 95.69 90 MET A CA 1
ATOM 728 C C . MET A 1 90 ? 15.295 -0.365 -14.827 1.00 95.69 90 MET A C 1
ATOM 730 O O . MET A 1 90 ? 15.071 -0.748 -13.671 1.00 95.69 90 MET A O 1
ATOM 734 N N . SER A 1 91 ? 15.785 0.853 -15.056 1.00 97.19 91 SER A N 1
ATOM 735 C CA . SER A 1 91 ? 15.899 1.866 -14.003 1.00 97.19 91 SER A CA 1
ATOM 736 C C . SER A 1 91 ? 14.528 2.494 -13.706 1.00 97.19 91 SER A C 1
ATOM 738 O O . SER A 1 91 ? 13.597 2.395 -14.504 1.00 97.19 91 SER A O 1
ATOM 740 N N . GLN A 1 92 ? 14.379 3.156 -12.552 1.00 96.19 92 GLN A N 1
ATOM 741 C CA . GLN A 1 92 ? 13.157 3.928 -12.273 1.00 96.19 92 GLN A CA 1
ATOM 742 C C . GLN A 1 92 ? 12.954 5.062 -13.288 1.00 96.19 92 GLN A C 1
ATOM 744 O O . GLN A 1 92 ? 11.813 5.410 -13.564 1.00 96.19 92 GLN A O 1
ATOM 749 N N . LEU A 1 93 ? 14.043 5.620 -13.834 1.00 97.25 93 LEU A N 1
ATOM 750 C CA . LEU A 1 93 ? 13.989 6.643 -14.878 1.00 97.25 93 LEU A CA 1
ATOM 751 C C . LEU A 1 93 ? 13.422 6.059 -16.180 1.00 97.25 93 LEU A C 1
ATOM 753 O O . LEU A 1 93 ? 12.435 6.578 -16.685 1.00 97.25 93 LEU A O 1
ATOM 757 N N . ALA A 1 94 ? 13.950 4.922 -16.637 1.00 97.00 94 ALA A N 1
ATOM 758 C CA . ALA A 1 94 ? 13.474 4.258 -17.852 1.00 97.00 94 ALA A CA 1
ATOM 759 C C . ALA A 1 94 ? 11.988 3.870 -17.758 1.00 97.00 94 ALA A C 1
ATOM 761 O O . ALA A 1 94 ? 11.217 4.080 -18.690 1.00 97.00 94 ALA A O 1
ATOM 762 N N . LEU A 1 95 ? 11.549 3.355 -16.602 1.00 96.38 95 LEU A N 1
ATOM 763 C CA . LEU A 1 95 ? 10.126 3.075 -16.386 1.00 96.38 95 LEU A CA 1
ATOM 764 C C . LEU A 1 95 ? 9.288 4.363 -16.359 1.00 96.38 95 LEU A C 1
ATOM 766 O O . LEU A 1 95 ? 8.156 4.369 -16.834 1.00 96.38 95 LEU A O 1
ATOM 770 N N . SER A 1 96 ? 9.827 5.451 -15.805 1.00 96.00 96 SER A N 1
ATOM 771 C CA . SER A 1 96 ? 9.124 6.736 -15.752 1.00 96.00 96 SER A CA 1
ATOM 772 C C . SER A 1 96 ? 8.908 7.333 -17.143 1.00 96.00 96 SER A C 1
ATOM 774 O O . SER A 1 96 ? 7.810 7.801 -17.432 1.00 96.00 96 SER A O 1
ATOM 776 N N . GLU A 1 97 ? 9.901 7.211 -18.025 1.00 96.44 97 GLU A N 1
ATOM 777 C CA . GLU A 1 97 ? 9.820 7.614 -19.431 1.00 96.44 97 GLU A CA 1
ATOM 778 C C . GLU A 1 97 ? 8.780 6.772 -20.177 1.00 96.44 97 GLU A C 1
ATOM 780 O O . GLU A 1 97 ? 7.870 7.322 -20.794 1.00 96.44 97 GLU A O 1
ATOM 785 N N . ALA A 1 98 ? 8.830 5.443 -20.025 1.00 94.94 98 ALA A N 1
ATOM 786 C CA . ALA A 1 98 ? 7.859 4.539 -20.641 1.00 94.94 98 ALA A CA 1
ATOM 787 C C . ALA A 1 98 ? 6.418 4.832 -20.183 1.00 94.94 98 ALA A C 1
ATOM 789 O O . ALA A 1 98 ? 5.485 4.846 -20.988 1.00 94.94 98 ALA A O 1
ATOM 790 N N . LEU A 1 99 ? 6.217 5.128 -18.895 1.00 94.12 99 LEU A N 1
ATOM 791 C CA . LEU A 1 99 ? 4.906 5.464 -18.333 1.00 94.12 99 LEU A CA 1
ATOM 792 C C . LEU A 1 99 ? 4.481 6.921 -18.566 1.00 94.12 99 LEU A C 1
ATOM 794 O O . LEU A 1 99 ? 3.299 7.216 -18.389 1.00 94.12 99 LEU A O 1
ATOM 798 N N . ASN A 1 100 ? 5.378 7.794 -19.030 1.00 95.00 100 ASN A N 1
ATOM 799 C CA . ASN A 1 100 ? 5.185 9.244 -19.118 1.00 95.00 100 ASN A CA 1
ATOM 800 C C . ASN A 1 100 ? 4.777 9.876 -17.771 1.00 95.00 100 ASN A C 1
ATOM 802 O O . ASN A 1 100 ? 3.779 10.590 -17.660 1.00 95.00 100 ASN A O 1
ATOM 806 N N . ILE A 1 101 ? 5.534 9.561 -16.720 1.00 93.81 101 ILE A N 1
ATOM 807 C CA . ILE A 1 101 ? 5.379 10.129 -15.373 1.00 93.81 101 ILE A CA 1
ATOM 808 C C . ILE A 1 101 ? 6.744 10.528 -14.816 1.00 93.81 101 ILE A C 1
ATOM 810 O O . ILE A 1 101 ? 7.781 10.167 -15.362 1.00 93.81 101 ILE A O 1
ATOM 814 N N . SER A 1 102 ? 6.775 11.255 -13.700 1.00 95.25 102 SER A N 1
ATOM 815 C CA . SER A 1 102 ? 8.049 11.580 -13.061 1.00 95.25 102 SER A CA 1
ATOM 816 C C . SER A 1 102 ? 8.702 10.341 -12.433 1.00 95.25 102 SER A C 1
ATOM 818 O O . SER A 1 102 ? 8.035 9.425 -11.941 1.00 95.25 102 SER A O 1
ATOM 820 N N . ARG A 1 103 ? 10.036 10.345 -12.336 1.00 95.44 103 ARG A N 1
ATOM 821 C CA . ARG A 1 103 ? 10.783 9.330 -11.573 1.00 95.44 103 ARG A CA 1
ATOM 822 C C . ARG A 1 103 ? 10.304 9.231 -10.117 1.00 95.44 103 ARG A C 1
ATOM 824 O O . ARG A 1 103 ? 10.223 8.136 -9.564 1.00 95.44 103 ARG A O 1
ATOM 831 N N . SER A 1 104 ? 9.977 10.364 -9.489 1.00 93.00 104 SER A N 1
ATOM 832 C CA . SER A 1 104 ? 9.439 10.394 -8.124 1.00 93.00 104 SER A CA 1
ATOM 833 C C . SER A 1 104 ? 8.056 9.746 -8.032 1.00 93.00 104 SER A C 1
ATOM 835 O O . SER A 1 104 ? 7.779 9.073 -7.040 1.00 93.00 104 SER A O 1
ATOM 837 N N . ALA A 1 105 ? 7.222 9.862 -9.072 1.00 91.50 105 ALA A N 1
ATOM 838 C CA . ALA A 1 105 ? 5.959 9.141 -9.157 1.00 91.50 105 ALA A CA 1
ATOM 839 C C . ALA A 1 105 ? 6.196 7.627 -9.232 1.00 91.50 105 ALA A C 1
ATOM 841 O O . ALA A 1 105 ? 5.575 6.901 -8.463 1.00 91.50 105 ALA A O 1
ATOM 842 N N . VAL A 1 106 ? 7.150 7.146 -10.041 1.00 93.50 106 VAL A N 1
ATOM 843 C CA . VAL A 1 106 ? 7.534 5.716 -10.051 1.00 93.50 106 VAL A CA 1
ATOM 844 C C . VAL A 1 106 ? 7.975 5.244 -8.665 1.00 93.50 106 VAL A C 1
ATOM 846 O O . VAL A 1 106 ? 7.491 4.223 -8.185 1.00 93.50 106 VAL A O 1
ATOM 849 N N . ALA A 1 107 ? 8.835 5.994 -7.973 1.00 91.69 107 ALA A N 1
ATOM 850 C CA . ALA A 1 107 ? 9.250 5.634 -6.614 1.00 91.69 107 ALA A CA 1
ATOM 851 C C . ALA A 1 107 ? 8.061 5.589 -5.629 1.00 91.69 107 ALA A C 1
ATOM 853 O O . ALA A 1 107 ? 7.998 4.726 -4.752 1.00 91.69 107 ALA A O 1
ATOM 854 N N . ALA A 1 108 ? 7.091 6.493 -5.777 1.00 88.88 108 ALA A N 1
ATOM 855 C CA . ALA A 1 108 ? 5.881 6.500 -4.961 1.00 88.88 108 ALA A CA 1
ATOM 856 C C . ALA A 1 108 ? 4.955 5.304 -5.263 1.00 88.88 108 ALA A C 1
ATOM 858 O O . ALA A 1 108 ? 4.364 4.740 -4.339 1.00 88.88 108 ALA A O 1
ATOM 859 N N . LEU A 1 109 ? 4.881 4.880 -6.530 1.00 90.12 109 LEU A N 1
ATOM 860 C CA . LEU A 1 109 ? 4.176 3.670 -6.956 1.00 90.12 109 LEU A CA 1
ATOM 861 C C . LEU A 1 109 ? 4.819 2.409 -6.366 1.00 90.12 109 LEU A C 1
ATOM 863 O O . LEU A 1 109 ? 4.113 1.588 -5.793 1.00 90.12 109 LEU A O 1
ATOM 867 N N . GLU A 1 110 ? 6.148 2.287 -6.430 1.00 90.31 110 GLU A N 1
ATOM 868 C CA . GLU A 1 110 ? 6.904 1.136 -5.900 1.00 90.31 110 GLU A CA 1
ATOM 869 C C . GLU A 1 110 ? 6.923 1.048 -4.368 1.00 90.31 110 GLU A C 1
ATOM 871 O O . GLU A 1 110 ? 7.251 0.004 -3.809 1.00 90.31 110 GLU A O 1
ATOM 876 N N . THR A 1 111 ? 6.550 2.124 -3.677 1.00 84.88 111 THR A N 1
ATOM 877 C CA . THR A 1 111 ? 6.425 2.156 -2.211 1.00 84.88 111 THR A CA 1
ATOM 878 C C . THR A 1 111 ? 4.978 2.067 -1.727 1.00 84.88 111 THR A C 1
ATOM 880 O O . THR A 1 111 ? 4.743 2.076 -0.521 1.00 84.88 111 THR A O 1
ATOM 883 N N . GLY A 1 112 ? 4.002 2.001 -2.641 1.00 79.19 112 GLY A N 1
ATOM 884 C CA . GLY A 1 112 ? 2.577 1.911 -2.311 1.00 79.19 112 GLY A CA 1
ATOM 885 C C . GLY A 1 112 ? 1.976 3.189 -1.710 1.00 79.19 112 GLY A C 1
ATOM 886 O O . GLY A 1 112 ? 0.874 3.151 -1.175 1.00 79.19 112 GLY A O 1
ATOM 887 N N . ARG A 1 113 ? 2.669 4.335 -1.783 1.00 69.75 113 ARG A N 1
ATOM 888 C CA . ARG A 1 113 ? 2.281 5.567 -1.064 1.00 69.75 113 ARG A CA 1
ATOM 889 C C . ARG A 1 113 ? 1.135 6.349 -1.707 1.00 69.75 113 ARG A C 1
ATOM 891 O O . ARG A 1 113 ? 0.495 7.142 -1.025 1.00 69.75 113 ARG A O 1
ATOM 898 N N . THR A 1 114 ? 0.889 6.177 -3.005 1.00 67.50 114 THR A N 1
ATOM 899 C CA . THR A 1 114 ? -0.069 7.011 -3.760 1.00 67.50 114 THR A CA 1
ATOM 900 C C . THR A 1 114 ? -1.420 6.345 -3.992 1.00 67.50 114 THR A C 1
ATOM 902 O O . THR A 1 114 ? -2.383 7.031 -4.320 1.00 67.50 114 THR A O 1
ATOM 905 N N 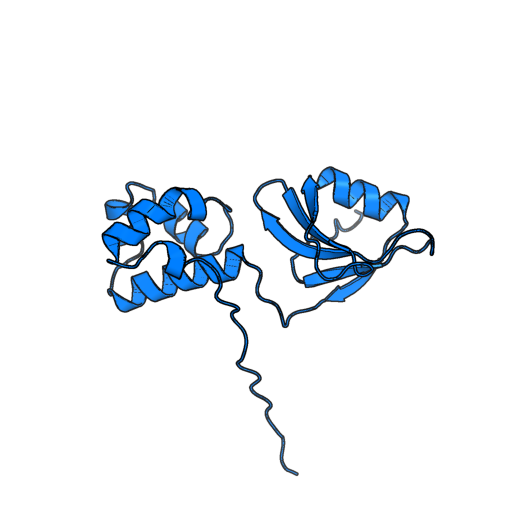. GLY A 1 115 ? -1.524 5.017 -3.850 1.00 65.75 115 GLY A N 1
ATOM 906 C CA . GLY A 1 115 ? -2.733 4.267 -4.222 1.00 65.75 115 GLY A CA 1
ATOM 907 C C . GLY A 1 115 ? -3.126 4.397 -5.706 1.00 65.75 115 GLY A C 1
ATOM 908 O O . GLY A 1 115 ? -4.200 3.951 -6.094 1.00 65.75 115 GLY A O 1
ATOM 909 N N . ASP A 1 116 ? -2.275 5.008 -6.541 1.00 80.06 116 ASP A N 1
ATOM 910 C CA . ASP A 1 116 ? -2.543 5.321 -7.953 1.00 80.06 116 ASP A CA 1
ATOM 911 C C . ASP A 1 116 ? -2.040 4.253 -8.923 1.00 80.06 116 ASP A C 1
ATOM 913 O O . ASP A 1 116 ? -2.277 4.345 -10.123 1.00 80.06 116 ASP A O 1
ATOM 917 N N . LEU A 1 117 ? -1.362 3.220 -8.421 1.00 85.88 117 LEU A N 1
ATOM 918 C CA . LEU A 1 117 ? -0.774 2.165 -9.248 1.00 85.88 117 LEU A CA 1
ATOM 919 C C . LEU A 1 117 ? -1.804 1.471 -10.145 1.00 85.88 117 LEU A C 1
ATOM 921 O O . LEU A 1 117 ? -1.498 1.165 -11.293 1.00 85.88 117 LEU A O 1
ATOM 925 N N . GLN A 1 118 ? -3.044 1.342 -9.668 1.00 85.12 118 GLN A N 1
ATOM 926 C CA . GLN A 1 118 ? -4.167 0.812 -10.445 1.00 85.12 118 GLN A CA 1
ATOM 927 C C . GLN A 1 118 ? -4.389 1.556 -11.773 1.00 85.12 118 GLN A C 1
ATOM 929 O O . GLN A 1 118 ? -4.657 0.918 -12.786 1.00 85.12 118 GLN A O 1
ATOM 934 N N . LYS A 1 119 ? -4.202 2.885 -11.804 1.00 86.88 119 LYS A N 1
ATOM 935 C CA . LYS A 1 119 ? -4.362 3.709 -13.017 1.00 86.88 119 LYS A CA 1
ATOM 936 C C . LYS A 1 119 ? -3.369 3.327 -14.117 1.00 86.88 119 LYS A C 1
ATOM 938 O O . LYS A 1 119 ? -3.668 3.489 -15.295 1.00 86.88 119 LYS A O 1
ATOM 943 N N . TYR A 1 120 ? -2.188 2.849 -13.733 1.00 90.69 120 TYR A N 1
ATOM 944 C CA . TYR A 1 120 ? -1.100 2.547 -14.658 1.00 90.69 120 TYR A CA 1
ATOM 945 C C . TYR A 1 120 ? -1.042 1.068 -15.050 1.00 90.69 120 TYR A C 1
ATOM 947 O O . TYR A 1 120 ? -0.254 0.725 -15.925 1.00 90.69 120 TYR A O 1
ATOM 955 N N . LEU A 1 121 ? -1.869 0.197 -14.453 1.00 90.31 121 LEU A N 1
ATOM 956 C CA . LEU A 1 121 ? -1.823 -1.248 -14.708 1.00 90.31 121 LEU A CA 1
ATOM 957 C C . LEU A 1 121 ? -1.953 -1.638 -16.185 1.00 90.31 121 LEU A C 1
ATOM 959 O O . LEU A 1 121 ? -1.169 -2.490 -16.593 1.00 90.31 121 LEU A O 1
ATOM 963 N N . PRO A 1 122 ? -2.840 -1.033 -17.003 1.00 91.00 122 PRO A N 1
ATOM 964 C CA . PRO A 1 122 ? -2.910 -1.373 -18.425 1.00 91.00 122 PRO A CA 1
ATOM 965 C C . PRO A 1 122 ? -1.584 -1.118 -19.149 1.00 91.00 122 PRO A C 1
ATOM 967 O O . PRO A 1 122 ? -1.047 -1.997 -19.809 1.00 91.00 122 PRO A O 1
ATOM 970 N N . LYS A 1 123 ? -0.974 0.047 -18.918 1.00 93.38 123 LYS A N 1
ATOM 971 C CA . LYS A 1 123 ? 0.294 0.409 -19.557 1.00 93.38 123 LYS A CA 1
ATOM 972 C C . LYS A 1 123 ? 1.481 -0.395 -19.015 1.00 93.38 123 LYS A C 1
ATOM 974 O O . LYS A 1 123 ? 2.402 -0.721 -19.749 1.00 93.38 123 LYS A O 1
ATOM 979 N N . ILE A 1 124 ? 1.470 -0.729 -17.724 1.00 93.94 124 ILE A N 1
ATOM 980 C CA . ILE A 1 124 ? 2.471 -1.615 -17.107 1.00 93.94 124 ILE A CA 1
ATOM 981 C C . ILE A 1 124 ? 2.360 -3.029 -17.697 1.00 93.94 124 ILE A C 1
ATOM 983 O O . ILE A 1 124 ? 3.382 -3.649 -17.970 1.00 93.94 124 ILE A O 1
ATOM 987 N N . SER A 1 125 ? 1.136 -3.522 -17.897 1.00 93.44 125 SER A N 1
ATOM 988 C CA . SER A 1 125 ? 0.851 -4.809 -18.538 1.00 93.44 125 SER A CA 1
ATOM 989 C C . SER A 1 125 ? 1.433 -4.864 -19.951 1.00 93.44 125 SER A C 1
ATOM 991 O O . SER A 1 125 ? 2.129 -5.823 -20.263 1.00 93.44 125 SER A O 1
ATOM 993 N N . GLU A 1 126 ? 1.258 -3.803 -20.743 1.00 93.81 126 GLU A N 1
ATOM 994 C CA . GLU A 1 126 ? 1.860 -3.668 -22.077 1.00 93.81 126 GLU A CA 1
ATOM 995 C C . GLU A 1 126 ? 3.397 -3.597 -22.038 1.00 93.81 126 GLU A C 1
ATOM 997 O O . GLU A 1 126 ? 4.063 -4.309 -22.780 1.00 93.81 126 GLU A O 1
ATOM 1002 N N . ILE A 1 127 ? 3.981 -2.765 -21.163 1.00 94.56 127 ILE A N 1
ATOM 1003 C CA . ILE A 1 127 ? 5.444 -2.571 -21.078 1.00 94.56 127 ILE A CA 1
ATOM 1004 C C . ILE A 1 127 ? 6.177 -3.867 -20.723 1.00 94.56 127 ILE A C 1
ATOM 1006 O O . ILE A 1 127 ? 7.273 -4.111 -21.224 1.00 94.56 127 ILE A O 1
ATOM 1010 N N . PHE A 1 128 ? 5.611 -4.659 -19.811 1.00 94.44 128 PHE A N 1
ATOM 1011 C CA . PHE A 1 128 ? 6.246 -5.878 -19.310 1.00 94.44 128 PHE A CA 1
ATOM 1012 C C . PHE A 1 128 ? 5.712 -7.157 -19.958 1.00 94.44 128 PHE A C 1
ATOM 1014 O O . PHE A 1 128 ? 6.163 -8.230 -19.568 1.00 94.44 128 PHE A O 1
ATOM 1021 N N . ASP A 1 129 ? 4.774 -7.048 -20.903 1.00 93.81 129 ASP A N 1
ATOM 1022 C CA . ASP A 1 129 ? 4.097 -8.177 -21.549 1.00 93.81 129 ASP A CA 1
ATOM 1023 C C . ASP A 1 129 ? 3.564 -9.210 -20.536 1.00 93.81 129 ASP A C 1
ATOM 1025 O O . ASP A 1 129 ? 3.803 -10.415 -20.607 1.00 93.81 129 ASP A O 1
ATOM 1029 N N . VAL A 1 130 ? 2.865 -8.710 -19.512 1.00 91.88 130 VAL A N 1
ATOM 1030 C CA . VAL A 1 130 ? 2.228 -9.536 -18.475 1.00 91.88 130 VAL A CA 1
ATOM 1031 C C . VAL A 1 130 ? 0.733 -9.270 -18.451 1.00 91.88 130 VAL A C 1
ATOM 1033 O O . VAL A 1 130 ? 0.330 -8.113 -18.547 1.00 91.88 130 VAL A O 1
ATOM 1036 N N . PRO A 1 131 ? -0.127 -10.281 -18.268 1.00 90.00 131 PRO A N 1
ATOM 1037 C CA . PRO A 1 131 ? -1.567 -10.057 -18.262 1.00 90.00 131 PRO A CA 1
ATOM 1038 C C . PRO A 1 131 ? -1.994 -9.241 -17.029 1.00 90.00 131 PRO A C 1
ATOM 1040 O O . PRO A 1 131 ? -1.439 -9.402 -15.944 1.00 90.00 131 PRO A O 1
ATOM 1043 N N . ILE A 1 132 ? -3.012 -8.378 -17.151 1.00 85.69 132 ILE A N 1
ATOM 1044 C CA . ILE A 1 132 ? -3.482 -7.510 -16.045 1.00 85.69 132 ILE A CA 1
ATOM 1045 C C . ILE A 1 132 ? -3.837 -8.312 -14.777 1.00 85.69 132 ILE A C 1
ATOM 1047 O O . ILE A 1 132 ? -3.592 -7.857 -13.657 1.00 85.69 132 ILE A O 1
ATOM 1051 N N . ASN A 1 133 ? -4.367 -9.529 -14.924 1.00 83.81 133 ASN A N 1
ATOM 1052 C CA . ASN A 1 133 ? -4.694 -10.408 -13.796 1.00 83.81 133 ASN A CA 1
ATOM 1053 C C . ASN A 1 133 ? -3.456 -10.897 -13.013 1.00 83.81 133 ASN A C 1
ATOM 1055 O O . ASN A 1 133 ? -3.599 -11.306 -11.862 1.00 83.81 133 ASN A O 1
ATOM 1059 N N . PHE A 1 134 ? -2.241 -10.773 -13.557 1.00 82.25 134 PHE A N 1
ATOM 1060 C CA . PHE A 1 134 ? -0.991 -10.992 -12.824 1.00 82.25 134 PHE A CA 1
ATOM 1061 C C . PHE A 1 134 ? -0.909 -10.105 -11.575 1.00 82.25 134 PHE A C 1
ATOM 1063 O O . PHE A 1 134 ? -0.326 -10.470 -10.549 1.00 82.25 134 PHE A O 1
ATOM 1070 N N . PHE A 1 135 ? -1.525 -8.924 -1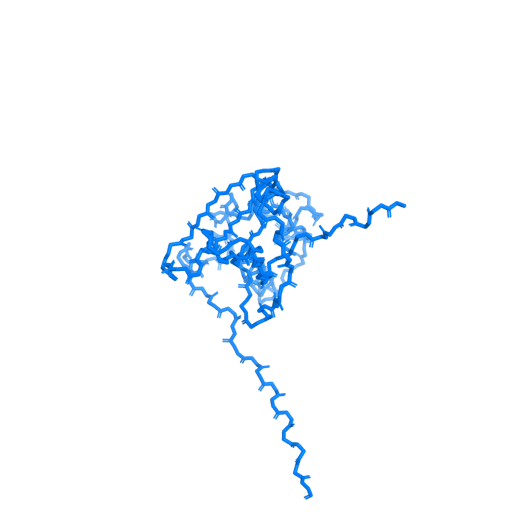1.627 1.00 78.88 135 PHE A N 1
ATOM 1071 C CA . PHE A 1 135 ? -1.541 -7.975 -10.525 1.00 78.88 135 PHE A CA 1
ATOM 1072 C C . PHE A 1 135 ? -2.585 -8.321 -9.456 1.00 78.88 135 PHE A C 1
ATOM 1074 O O . PHE A 1 135 ? -2.334 -8.057 -8.276 1.00 78.88 135 PHE A O 1
ATOM 1081 N N . SER A 1 136 ? -3.670 -9.016 -9.810 1.00 69.00 136 SER A N 1
ATOM 1082 C CA . SER A 1 136 ? -4.660 -9.523 -8.854 1.00 69.00 136 SER A CA 1
ATOM 1083 C C . SER A 1 136 ? -4.156 -10.771 -8.115 1.00 69.00 136 SER A C 1
ATOM 1085 O O . SER A 1 136 ? -3.650 -11.700 -8.728 1.00 69.00 136 SER A O 1
ATOM 1087 N N . GLY A 1 137 ? -4.280 -10.808 -6.784 1.00 61.09 137 GLY A N 1
ATOM 1088 C CA . GLY A 1 137 ? -4.227 -12.077 -6.042 1.00 61.09 137 GLY A CA 1
ATOM 1089 C C . GLY A 1 137 ? -2.860 -12.616 -5.605 1.00 61.09 137 GLY A C 1
ATOM 1090 O O . GLY A 1 137 ? -2.756 -13.814 -5.381 1.00 61.09 137 GLY A O 1
ATOM 1091 N N . TRP A 1 138 ? -1.826 -11.788 -5.410 1.00 44.78 138 TRP A N 1
ATOM 1092 C CA . TRP A 1 138 ? -0.616 -12.287 -4.730 1.00 44.78 138 TRP A CA 1
ATOM 1093 C C . TRP A 1 138 ? -0.616 -11.904 -3.249 1.00 44.78 138 TRP A C 1
ATOM 1095 O O . TRP A 1 138 ? -0.375 -10.737 -2.927 1.00 44.78 138 TRP A O 1
ATOM 1105 N N . PRO A 1 139 ? -0.851 -12.850 -2.331 1.00 44.50 139 PRO A N 1
ATOM 1106 C CA . PRO A 1 139 ? -0.442 -12.670 -0.952 1.00 44.50 139 PRO A CA 1
ATOM 1107 C C . PRO A 1 139 ? 1.089 -12.763 -0.884 1.00 44.50 139 PRO A C 1
ATOM 1109 O O . PRO A 1 139 ? 1.669 -13.822 -1.105 1.00 44.50 139 PRO A O 1
ATOM 1112 N N . LEU A 1 140 ? 1.771 -11.661 -0.564 1.00 38.50 140 LEU A N 1
ATOM 1113 C CA . LEU A 1 140 ? 3.146 -11.751 -0.070 1.00 38.50 140 LEU A CA 1
ATOM 1114 C C . LEU A 1 140 ? 3.096 -12.215 1.388 1.00 38.50 140 LEU A C 1
ATOM 1116 O O . LEU A 1 140 ? 2.939 -11.410 2.296 1.00 38.50 140 LEU A O 1
ATOM 1120 N N . ASN A 1 141 ? 3.193 -13.523 1.595 1.00 38.47 141 ASN A N 1
ATOM 1121 C CA . ASN A 1 141 ? 3.761 -14.145 2.791 1.00 38.47 141 ASN A CA 1
ATOM 1122 C C . ASN A 1 141 ? 4.186 -15.556 2.338 1.00 38.47 141 ASN A C 1
ATOM 1124 O O . ASN A 1 141 ? 3.370 -16.270 1.765 1.00 38.47 141 ASN A O 1
ATOM 1128 N N . GLN A 1 142 ? 5.443 -15.988 2.427 1.00 43.66 142 GLN A N 1
ATOM 1129 C CA . GLN A 1 142 ? 6.025 -16.494 3.669 1.00 43.66 142 GLN A CA 1
ATOM 1130 C C . GLN A 1 142 ? 7.554 -16.558 3.570 1.00 43.66 142 GLN A C 1
ATOM 1132 O O . GLN A 1 142 ? 8.108 -17.408 2.879 1.00 43.66 142 GLN A O 1
ATOM 1137 N N . THR A 1 143 ? 8.248 -15.711 4.329 1.00 37.66 143 THR A N 1
ATOM 1138 C CA . THR A 1 143 ? 9.582 -16.049 4.844 1.00 37.66 143 THR A CA 1
ATOM 1139 C C . THR A 1 143 ? 9.595 -15.863 6.353 1.00 37.66 143 THR A C 1
ATOM 1141 O O . THR A 1 143 ? 10.260 -14.992 6.909 1.00 37.66 143 THR A O 1
ATOM 1144 N N . SER A 1 144 ? 8.886 -16.750 7.051 1.00 40.31 144 SER A N 1
ATOM 1145 C CA . SER A 1 144 ? 9.249 -17.087 8.423 1.00 40.31 144 SER A CA 1
ATOM 1146 C C . SER A 1 144 ? 10.645 -17.711 8.385 1.00 40.31 144 SER A C 1
ATOM 1148 O O . SER A 1 144 ? 10.802 -18.920 8.238 1.00 40.31 144 SER A O 1
ATOM 1150 N N . LYS A 1 145 ? 11.698 -16.893 8.510 1.00 39.00 145 LYS A N 1
ATOM 1151 C CA . LYS A 1 145 ? 12.968 -17.388 9.047 1.00 39.00 145 LYS A CA 1
ATOM 1152 C C . LYS A 1 145 ? 12.740 -17.654 10.529 1.00 39.00 145 LYS A C 1
ATOM 1154 O O . LYS A 1 145 ? 13.114 -16.856 11.383 1.00 39.00 145 LYS A O 1
ATOM 1159 N N . THR A 1 146 ? 12.132 -18.794 10.827 1.00 38.75 146 THR A N 1
ATOM 1160 C CA . THR A 1 146 ? 12.233 -19.405 12.144 1.00 38.75 146 THR A CA 1
ATOM 1161 C C . THR A 1 146 ? 13.693 -19.817 12.305 1.00 38.75 146 THR A C 1
ATOM 1163 O O . THR A 1 146 ? 14.103 -20.895 11.886 1.00 38.75 146 THR A O 1
ATOM 1166 N N . ARG A 1 147 ? 14.520 -18.930 12.867 1.00 36.34 147 ARG A N 1
ATOM 1167 C CA . ARG A 1 147 ? 15.778 -19.351 13.483 1.00 36.34 147 ARG A CA 1
ATOM 1168 C C . ARG A 1 147 ? 15.389 -20.207 14.686 1.00 36.34 147 ARG A C 1
ATOM 1170 O O . ARG A 1 147 ? 15.137 -19.678 15.761 1.00 36.34 147 ARG A O 1
ATOM 1177 N N . HIS A 1 148 ? 15.277 -21.517 14.488 1.00 36.31 148 HIS A N 1
ATOM 1178 C CA . HIS A 1 148 ? 15.431 -22.451 15.594 1.00 36.31 148 HIS A CA 1
ATOM 1179 C C . HIS A 1 148 ? 16.871 -22.309 16.085 1.00 36.31 148 HIS A C 1
ATOM 1181 O O . HIS A 1 148 ? 17.816 -22.701 15.403 1.00 36.31 148 HIS A O 1
ATOM 1187 N N . LEU A 1 149 ? 17.024 -21.683 17.250 1.00 41.53 149 LEU A N 1
ATOM 1188 C CA . LEU A 1 149 ? 18.176 -21.917 18.104 1.00 41.53 149 LEU A CA 1
ATOM 1189 C C . LEU A 1 149 ? 18.049 -23.368 18.572 1.00 41.53 149 LEU A C 1
ATOM 1191 O O . LEU A 1 149 ? 17.202 -23.681 19.407 1.00 41.53 149 LEU A O 1
ATOM 1195 N N . ILE A 1 150 ? 18.828 -24.257 17.960 1.00 45.84 150 ILE A N 1
ATOM 1196 C CA . ILE A 1 150 ? 19.092 -25.572 18.536 1.00 45.84 150 ILE A CA 1
ATOM 1197 C C . ILE A 1 150 ? 20.077 -25.337 19.683 1.00 45.84 150 ILE A C 1
ATOM 1199 O O . ILE A 1 150 ? 21.066 -24.620 19.521 1.00 45.84 150 ILE A O 1
ATOM 1203 N N . ARG A 1 151 ? 19.682 -25.865 20.841 1.00 44.31 151 ARG A N 1
ATOM 1204 C CA . ARG A 1 151 ? 20.432 -25.938 22.095 1.00 44.31 151 ARG A CA 1
ATOM 1205 C C . ARG A 1 151 ? 21.770 -26.643 21.926 1.00 44.31 151 ARG A C 1
ATOM 1207 O O . ARG A 1 151 ? 21.807 -27.619 21.147 1.00 44.31 151 ARG A O 1
#

Foldseek 3Di:
DPPPDDDDAQWWWQFPDPPAAIKGFQDDAAQKTWIDGVVDRPDIDIDGPVVVVVVCVVRVIDGDGGGPQFDHLLQLLLCVLVVLCVVVVHDLCRVCVQQVHDSVVNVCSNRSNHNCVVVCLVSSCVVSVHDSCVSPDDTPDDDPPPPPPDD

Secondary structure (DSSP, 8-state):
----PPP-TTEEEE-SSTTS--EEEEEEETTEEEEEETTSTTPEEEEEHHHHHHHHHHTT-EEEEE-TTS--HHHHHHHHHHHHHHHTT--HHHHHHHHTS-HHHHHHHHTT-SS-HHHHHHHHHHHHT--GGGTS---------------